Protein AF-A0A8T6EHI2-F1 (afdb_monomer)

pLDDT: mean 75.42, std 13.35, range [37.62, 93.31]

Structure (mmCIF, N/CA/C/O backbone):
data_AF-A0A8T6EHI2-F1
#
_entry.id   AF-A0A8T6EHI2-F1
#
loop_
_atom_site.group_PDB
_atom_site.id
_atom_site.type_symbol
_atom_site.label_atom_id
_atom_site.label_alt_id
_atom_site.label_comp_id
_atom_site.label_asym_id
_atom_site.label_entity_id
_atom_site.label_seq_id
_atom_site.pdbx_PDB_ins_code
_atom_site.Cartn_x
_atom_site.Cartn_y
_atom_site.Cartn_z
_atom_site.occupancy
_atom_site.B_iso_or_equiv
_atom_site.auth_seq_id
_atom_site.auth_comp_id
_atom_site.auth_asym_id
_atom_site.auth_atom_id
_atom_site.pdbx_PDB_model_num
ATOM 1 N N . MET A 1 1 ? -9.496 14.941 3.328 1.00 70.25 1 MET A N 1
ATOM 2 C CA . MET A 1 1 ? -8.884 13.628 3.031 1.00 70.25 1 MET A CA 1
ATOM 3 C C . MET A 1 1 ? -7.390 13.831 2.873 1.00 70.25 1 MET A C 1
ATOM 5 O O . MET A 1 1 ? -7.006 14.705 2.106 1.00 70.25 1 MET A O 1
ATOM 9 N N . ASN A 1 2 ? -6.577 13.054 3.586 1.00 78.12 2 ASN A N 1
ATOM 10 C CA . ASN A 1 2 ? -5.119 13.128 3.495 1.00 78.12 2 ASN A CA 1
ATOM 11 C C . ASN A 1 2 ? -4.619 11.975 2.619 1.00 78.12 2 ASN A C 1
ATOM 13 O O . ASN A 1 2 ? -5.027 10.836 2.830 1.00 78.12 2 ASN A O 1
ATOM 17 N N . VAL A 1 3 ? -3.763 12.269 1.638 1.00 83.00 3 VAL A N 1
ATOM 18 C CA . VAL A 1 3 ? -3.159 11.264 0.751 1.00 83.00 3 VAL A CA 1
ATOM 19 C C . VAL A 1 3 ? -1.661 11.244 1.002 1.00 83.00 3 VAL A C 1
ATOM 21 O O . VAL A 1 3 ? -1.002 12.277 0.897 1.00 83.00 3 VAL A O 1
ATOM 24 N N . ILE A 1 4 ? -1.134 10.068 1.332 1.00 82.56 4 ILE A N 1
ATOM 25 C CA . ILE A 1 4 ? 0.291 9.850 1.575 1.00 82.56 4 ILE A CA 1
ATOM 26 C C . ILE A 1 4 ? 0.794 8.873 0.515 1.00 82.56 4 ILE A C 1
ATOM 28 O O . ILE A 1 4 ? 0.328 7.739 0.445 1.00 82.56 4 ILE A O 1
ATOM 32 N N . SER A 1 5 ? 1.756 9.314 -0.294 1.00 84.94 5 SER A N 1
ATOM 33 C CA . SER A 1 5 ? 2.375 8.492 -1.337 1.00 84.94 5 SER A CA 1
ATOM 34 C C . SER A 1 5 ? 3.796 8.113 -0.936 1.00 84.94 5 SER A C 1
ATOM 36 O O . SER A 1 5 ? 4.637 8.986 -0.728 1.00 84.94 5 SER A O 1
ATOM 38 N N . ILE A 1 6 ? 4.084 6.811 -0.868 1.00 83.00 6 ILE A N 1
ATOM 39 C CA . ILE A 1 6 ? 5.427 6.287 -0.591 1.00 83.00 6 ILE A CA 1
ATOM 40 C C . ILE A 1 6 ? 6.079 5.873 -1.914 1.00 83.00 6 ILE A C 1
ATOM 42 O O . ILE A 1 6 ? 5.722 4.856 -2.504 1.00 83.00 6 ILE A O 1
ATOM 46 N N . ILE A 1 7 ? 7.037 6.670 -2.393 1.00 82.50 7 ILE A N 1
ATOM 47 C CA . ILE A 1 7 ? 7.646 6.517 -3.723 1.00 82.50 7 ILE A CA 1
ATOM 48 C C . ILE A 1 7 ? 9.159 6.321 -3.581 1.00 82.50 7 ILE A C 1
ATOM 50 O O . ILE A 1 7 ? 9.827 7.031 -2.838 1.00 82.50 7 ILE A O 1
ATOM 54 N N . SER A 1 8 ? 9.714 5.348 -4.305 1.00 76.75 8 SER A N 1
ATOM 55 C CA . SER A 1 8 ? 11.160 5.107 -4.397 1.00 76.75 8 SER A CA 1
ATOM 56 C C . SER A 1 8 ? 11.488 4.255 -5.621 1.00 76.75 8 SER A C 1
ATOM 58 O O . SER A 1 8 ? 10.847 3.226 -5.859 1.00 76.75 8 SER A O 1
ATOM 60 N N . GLN A 1 9 ? 12.528 4.657 -6.354 1.00 73.75 9 GLN A N 1
ATOM 61 C CA . GLN A 1 9 ? 13.022 3.969 -7.552 1.00 73.75 9 GLN A CA 1
ATOM 62 C C . GLN A 1 9 ? 13.803 2.685 -7.230 1.00 73.75 9 GLN A C 1
ATOM 64 O O . GLN A 1 9 ? 13.960 1.824 -8.091 1.00 73.75 9 GLN A O 1
ATOM 69 N N . LYS A 1 10 ? 14.272 2.519 -5.986 1.00 76.88 10 LYS A N 1
ATOM 70 C CA . LYS A 1 10 ? 15.044 1.343 -5.574 1.00 76.88 10 LYS A CA 1
ATOM 71 C C . LYS A 1 10 ? 14.117 0.202 -5.134 1.00 76.88 10 LYS A C 1
ATOM 73 O O . LYS A 1 10 ? 13.243 0.373 -4.274 1.00 76.88 10 LYS A O 1
ATOM 78 N N . GLY A 1 11 ? 14.319 -0.980 -5.717 1.00 76.44 11 GLY A N 1
ATOM 79 C CA . GLY A 1 11 ? 13.732 -2.232 -5.227 1.00 76.44 11 GLY A CA 1
ATOM 80 C C . GLY A 1 11 ? 14.259 -2.560 -3.826 1.00 76.44 11 GLY A C 1
ATOM 81 O O . GLY A 1 11 ? 15.431 -2.330 -3.540 1.00 76.44 11 GLY A O 1
ATOM 82 N N . GLY A 1 12 ? 13.395 -3.031 -2.925 1.00 81.38 12 GLY A N 1
ATOM 83 C CA . GLY A 1 12 ? 13.791 -3.342 -1.543 1.00 81.38 12 GLY A CA 1
ATOM 84 C C . GLY A 1 12 ? 14.033 -2.128 -0.631 1.00 81.38 12 GLY A C 1
ATOM 85 O O . GLY A 1 12 ? 14.509 -2.295 0.482 1.00 81.38 12 GLY A O 1
ATOM 86 N N . ALA A 1 13 ? 13.676 -0.906 -1.044 1.00 85.50 13 ALA A N 1
ATOM 87 C CA . ALA A 1 13 ? 13.814 0.303 -0.218 1.00 85.50 13 ALA A CA 1
ATOM 88 C C . ALA A 1 13 ? 12.802 0.419 0.948 1.00 85.50 13 ALA A C 1
ATOM 90 O O . ALA A 1 13 ? 12.691 1.478 1.554 1.00 85.50 13 ALA A O 1
ATOM 91 N N . GLY A 1 14 ? 12.016 -0.627 1.225 1.00 86.25 14 GLY A N 1
ATOM 92 C CA . GLY A 1 14 ? 11.043 -0.641 2.324 1.00 86.25 14 GLY A CA 1
ATOM 93 C C . GLY A 1 14 ? 9.714 0.081 2.060 1.00 86.25 14 GLY A C 1
ATOM 94 O O . GLY A 1 14 ? 8.960 0.286 3.004 1.00 86.25 14 GLY A O 1
ATOM 95 N N . LYS A 1 15 ? 9.388 0.445 0.806 1.00 90.94 15 LYS A N 1
ATOM 96 C CA . LYS A 1 15 ? 8.139 1.161 0.452 1.00 90.94 15 LYS A CA 1
ATOM 97 C C . LYS A 1 15 ? 6.885 0.474 0.998 1.00 90.94 15 LYS A C 1
ATOM 99 O O . LYS A 1 15 ? 6.123 1.077 1.746 1.00 90.94 15 LYS A O 1
ATOM 104 N N . THR A 1 16 ? 6.707 -0.795 0.634 1.00 89.31 16 THR A N 1
ATOM 105 C CA . THR A 1 16 ? 5.563 -1.617 1.039 1.00 89.31 16 THR A CA 1
ATOM 106 C C . THR A 1 16 ? 5.529 -1.782 2.551 1.00 89.31 16 THR A C 1
ATOM 108 O O . THR A 1 16 ? 4.486 -1.592 3.164 1.00 89.31 16 THR A O 1
ATOM 111 N N . THR A 1 17 ? 6.684 -2.057 3.165 1.00 91.94 17 THR A N 1
ATOM 112 C CA . THR A 1 17 ? 6.811 -2.206 4.617 1.00 91.94 17 THR A CA 1
ATOM 113 C C . THR A 1 17 ? 6.340 -0.952 5.344 1.00 91.94 17 THR A C 1
ATOM 115 O O . THR A 1 17 ? 5.503 -1.048 6.236 1.00 91.94 17 THR A O 1
ATOM 118 N N . LEU A 1 18 ? 6.824 0.226 4.945 1.00 91.12 18 LEU A N 1
ATOM 119 C CA . LEU A 1 18 ? 6.439 1.489 5.566 1.00 91.12 18 LE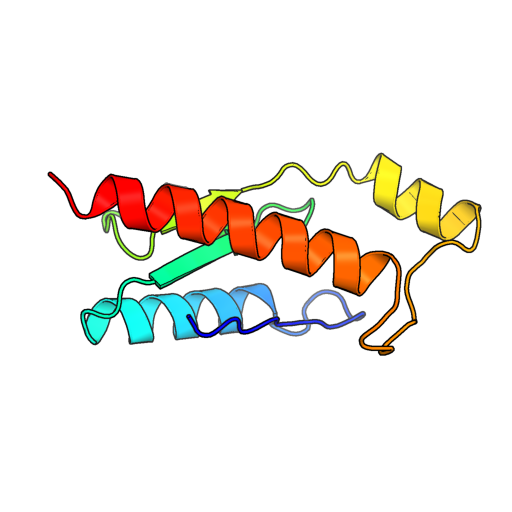U A CA 1
ATOM 120 C C . LEU A 1 18 ? 4.954 1.800 5.342 1.00 91.12 18 LEU A C 1
ATOM 122 O O . LEU A 1 18 ? 4.266 2.188 6.283 1.00 91.12 18 LEU A O 1
ATOM 126 N N . ALA A 1 19 ? 4.452 1.595 4.122 1.00 92.19 19 ALA A N 1
ATOM 127 C CA . ALA A 1 19 ? 3.056 1.854 3.782 1.00 92.19 19 ALA A CA 1
ATOM 128 C C . ALA A 1 19 ? 2.090 0.985 4.607 1.00 92.19 19 ALA A C 1
ATOM 130 O O . ALA A 1 19 ? 1.118 1.501 5.153 1.00 92.19 19 ALA A O 1
ATOM 131 N N . VAL A 1 20 ? 2.398 -0.306 4.769 1.00 92.56 20 VAL A N 1
ATOM 132 C CA . VAL A 1 20 ? 1.626 -1.239 5.603 1.00 92.56 20 VAL A CA 1
ATOM 133 C C . VAL A 1 20 ? 1.630 -0.819 7.074 1.00 92.56 20 VAL A C 1
ATOM 135 O O . VAL A 1 20 ? 0.569 -0.786 7.698 1.00 92.56 20 VAL A O 1
ATOM 138 N N . HIS A 1 21 ? 2.791 -0.460 7.633 1.00 93.31 21 HIS A N 1
ATOM 139 C CA . HIS A 1 21 ? 2.881 -0.053 9.040 1.00 93.31 21 HIS A CA 1
ATOM 140 C C . HIS A 1 21 ? 2.122 1.247 9.311 1.00 93.31 21 HIS A C 1
ATOM 142 O O . HIS A 1 21 ? 1.368 1.315 10.279 1.00 93.31 21 HIS A O 1
ATOM 148 N N . LEU A 1 22 ? 2.263 2.256 8.444 1.00 92.44 22 LEU A N 1
ATOM 149 C CA . LEU A 1 22 ? 1.521 3.512 8.569 1.00 92.44 22 LEU A CA 1
ATOM 150 C C . LEU A 1 22 ? 0.012 3.283 8.460 1.00 92.44 22 LEU A C 1
ATOM 152 O O . LEU A 1 22 ? -0.741 3.779 9.293 1.00 92.44 22 LEU A O 1
ATOM 156 N N . ALA A 1 23 ? -0.432 2.497 7.476 1.00 91.38 23 ALA A N 1
ATOM 157 C CA . ALA A 1 23 ? -1.851 2.210 7.299 1.00 91.38 23 ALA A CA 1
ATOM 158 C C . ALA A 1 23 ? -2.437 1.440 8.496 1.00 91.38 23 ALA A C 1
ATOM 160 O O . ALA A 1 23 ? -3.540 1.742 8.948 1.00 91.38 23 ALA A O 1
ATOM 161 N N . THR A 1 24 ? -1.681 0.489 9.049 1.00 91.94 24 THR A N 1
ATOM 162 C CA . THR A 1 24 ? -2.070 -0.250 10.259 1.00 91.94 24 THR A CA 1
ATOM 163 C C . THR A 1 24 ? -2.152 0.673 11.471 1.00 91.94 24 THR A C 1
ATOM 165 O O . THR A 1 24 ? -3.141 0.638 12.195 1.00 91.94 24 THR A O 1
ATOM 168 N N . TYR A 1 25 ? -1.161 1.545 11.662 1.00 93.00 25 TYR A N 1
ATOM 169 C CA . TYR A 1 25 ? -1.156 2.518 12.752 1.00 93.00 25 TYR A CA 1
ATOM 170 C C . TYR A 1 25 ? -2.356 3.473 12.675 1.00 93.00 25 TYR A C 1
ATOM 172 O O . TYR A 1 25 ? -3.050 3.678 13.667 1.00 93.00 25 TYR A O 1
ATOM 180 N N . PHE A 1 26 ? -2.668 4.013 11.495 1.00 92.38 26 PHE A N 1
ATOM 181 C CA . PHE A 1 26 ? -3.834 4.886 11.330 1.00 92.38 26 PHE A CA 1
ATOM 182 C C . PHE A 1 26 ? -5.159 4.147 11.539 1.00 92.38 26 PHE A C 1
ATOM 184 O O . PHE A 1 26 ? -6.062 4.696 12.169 1.00 92.38 26 PHE A O 1
ATOM 191 N N . ALA A 1 27 ? -5.266 2.893 11.093 1.00 88.88 27 ALA A 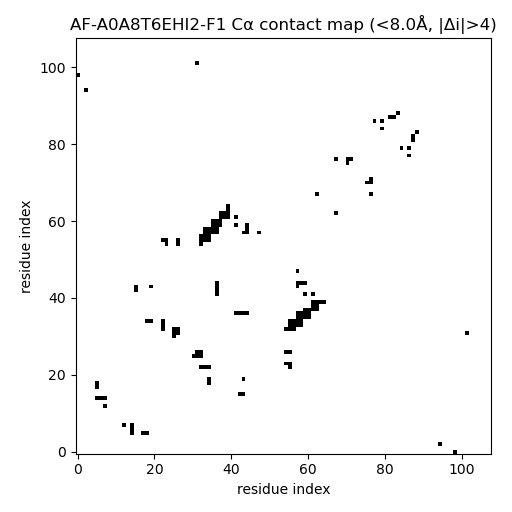N 1
ATOM 192 C CA . ALA A 1 27 ? -6.431 2.060 11.383 1.00 88.88 27 ALA A CA 1
ATOM 193 C C . ALA A 1 27 ? -6.594 1.799 12.894 1.00 88.88 27 ALA A C 1
ATOM 195 O O . ALA A 1 27 ? -7.711 1.854 13.404 1.00 88.88 27 ALA A O 1
ATOM 196 N N . GLN A 1 28 ? -5.496 1.584 13.630 1.00 89.94 28 GLN A N 1
ATOM 197 C CA . GLN A 1 28 ? -5.511 1.444 15.094 1.00 89.94 28 GLN A CA 1
ATOM 198 C C . GLN A 1 28 ? -5.959 2.725 15.810 1.00 89.94 28 GLN A C 1
ATOM 200 O O . GLN A 1 28 ? -6.597 2.647 16.855 1.00 89.94 28 GLN A O 1
ATOM 205 N N . LEU A 1 29 ? -5.685 3.896 15.229 1.00 91.88 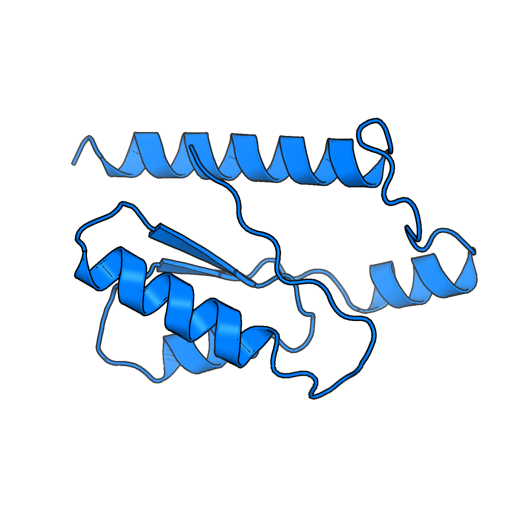29 LEU A N 1
ATOM 206 C CA . LEU A 1 29 ? -6.213 5.185 15.688 1.00 91.88 29 LEU A CA 1
ATOM 207 C C . LEU A 1 29 ? -7.680 5.424 15.283 1.00 91.88 29 LEU A C 1
ATOM 209 O O . LEU A 1 29 ? -8.171 6.541 15.425 1.00 91.88 29 LEU A O 1
ATOM 213 N N . GLN A 1 30 ? -8.374 4.404 14.765 1.00 90.25 30 GLN A N 1
ATOM 214 C CA . GLN A 1 30 ? -9.759 4.476 14.285 1.00 90.25 30 GLN A CA 1
ATOM 215 C C . GLN A 1 30 ? -9.963 5.498 13.153 1.00 90.25 30 GLN A C 1
ATOM 217 O O . GLN A 1 30 ? -11.068 5.992 12.932 1.00 90.25 30 GLN A O 1
ATOM 222 N N . LEU A 1 31 ? -8.902 5.815 12.404 1.00 86.88 31 LEU A N 1
ATOM 223 C CA . LEU A 1 31 ? -9.002 6.658 11.219 1.00 86.88 31 LEU A CA 1
ATOM 224 C C . LEU A 1 31 ? -9.433 5.811 10.020 1.00 86.88 31 LEU A C 1
ATOM 226 O O . LEU A 1 31 ? -8.865 4.745 9.769 1.00 86.88 31 LEU A O 1
ATOM 230 N N . ASN A 1 32 ? -10.374 6.331 9.227 1.00 85.81 32 ASN A N 1
ATOM 231 C CA . ASN A 1 32 ? -10.798 5.724 7.963 1.00 85.81 32 ASN A CA 1
ATOM 232 C C . ASN A 1 32 ? -9.617 5.656 6.984 1.00 85.81 32 ASN A C 1
ATOM 234 O O . ASN A 1 32 ? -9.296 6.630 6.300 1.00 85.81 32 ASN A O 1
ATOM 238 N N . THR A 1 33 ? -8.961 4.496 6.948 1.00 87.75 33 THR A N 1
ATOM 239 C CA . THR A 1 33 ? -7.674 4.297 6.281 1.00 87.75 33 THR A CA 1
ATOM 240 C C . THR A 1 33 ? -7.783 3.226 5.209 1.00 87.75 33 THR A C 1
ATOM 242 O O . THR A 1 33 ? -8.224 2.106 5.468 1.00 87.75 33 THR A O 1
ATOM 245 N N . VAL A 1 34 ? -7.316 3.566 4.009 1.00 90.06 34 VAL A N 1
ATOM 246 C CA . VAL A 1 34 ? -7.187 2.644 2.879 1.00 90.06 34 VAL A CA 1
A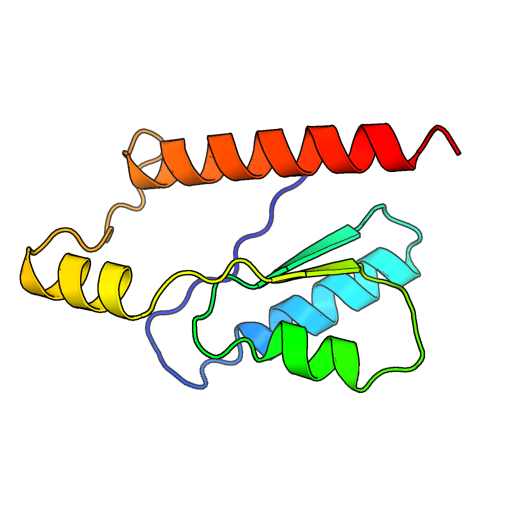TOM 247 C C . VAL A 1 34 ? -5.742 2.636 2.418 1.00 90.06 34 VAL A C 1
ATOM 249 O O . VAL A 1 34 ? -5.137 3.693 2.233 1.00 90.06 34 VAL A O 1
ATOM 252 N N . LEU A 1 35 ? -5.205 1.440 2.200 1.00 89.31 35 LEU A N 1
ATOM 253 C CA . LEU A 1 35 ? -3.920 1.239 1.549 1.00 89.31 35 LEU A CA 1
ATOM 254 C C . LEU A 1 35 ? -4.163 0.853 0.089 1.00 89.31 35 LEU A C 1
ATOM 256 O O . LEU A 1 35 ? -4.852 -0.123 -0.190 1.00 89.31 35 LEU A O 1
ATOM 260 N N . VAL A 1 36 ? -3.597 1.612 -0.846 1.00 88.94 36 VAL A N 1
ATOM 261 C CA . VAL A 1 36 ? -3.695 1.307 -2.278 1.00 88.94 36 VAL A CA 1
ATOM 262 C C . VAL A 1 36 ? -2.370 0.721 -2.752 1.00 88.94 36 VAL A C 1
ATOM 264 O O . VAL A 1 36 ? -1.339 1.392 -2.694 1.00 88.94 36 VAL A O 1
ATOM 267 N N . ASP A 1 37 ? -2.399 -0.525 -3.216 1.00 86.19 37 ASP A N 1
ATOM 268 C CA . ASP A 1 37 ? -1.246 -1.211 -3.791 1.00 86.19 37 ASP A CA 1
ATOM 269 C C . ASP A 1 37 ? -1.196 -0.945 -5.301 1.00 86.19 37 ASP A C 1
ATOM 271 O O . ASP A 1 37 ? -2.068 -1.369 -6.064 1.00 86.19 37 ASP A O 1
ATOM 275 N N . LEU A 1 38 ? -0.191 -0.172 -5.713 1.00 82.38 38 LEU A N 1
ATOM 276 C CA . LEU A 1 38 ? 0.087 0.164 -7.112 1.00 82.38 38 LEU A CA 1
ATOM 277 C C . LEU A 1 38 ? 1.326 -0.570 -7.642 1.00 82.38 38 LEU A C 1
ATOM 279 O O . LEU A 1 38 ? 1.740 -0.323 -8.777 1.00 82.38 38 LEU A O 1
ATOM 283 N N . ASP A 1 39 ? 1.958 -1.425 -6.832 1.00 78.81 39 ASP A N 1
ATOM 284 C CA . ASP A 1 39 ? 3.131 -2.176 -7.260 1.00 78.81 39 ASP A CA 1
ATOM 285 C C . ASP A 1 39 ? 2.675 -3.424 -8.035 1.00 78.81 39 ASP A C 1
ATOM 287 O O . ASP A 1 39 ? 1.892 -4.219 -7.514 1.00 78.81 39 ASP A O 1
ATOM 291 N N . PRO A 1 40 ? 3.180 -3.672 -9.258 1.00 74.50 40 PRO A N 1
ATOM 292 C CA . PRO A 1 40 ? 2.897 -4.908 -9.984 1.00 74.50 40 PRO A CA 1
ATOM 293 C C . PRO A 1 40 ? 3.305 -6.196 -9.249 1.00 74.50 40 PRO A C 1
ATOM 295 O O . PRO A 1 40 ? 3.008 -7.288 -9.727 1.00 74.50 40 PRO A O 1
ATOM 298 N N . GLN A 1 41 ? 4.077 -6.114 -8.162 1.00 79.38 41 GLN A N 1
ATOM 299 C CA . GLN A 1 41 ? 4.386 -7.240 -7.277 1.00 79.38 41 GLN A CA 1
ATOM 300 C C . GLN A 1 41 ? 3.333 -7.510 -6.212 1.00 79.38 41 GLN A C 1
ATOM 302 O O . GLN A 1 41 ? 3.431 -8.541 -5.556 1.00 79.38 41 GLN A O 1
ATOM 307 N N . ALA A 1 42 ? 2.339 -6.632 -6.069 1.00 83.50 42 ALA A N 1
ATOM 308 C CA . ALA A 1 42 ? 1.185 -6.807 -5.198 1.00 83.50 42 ALA A CA 1
ATOM 309 C C . ALA A 1 42 ? 1.547 -7.214 -3.753 1.00 83.50 42 ALA A C 1
ATOM 311 O O . ALA A 1 42 ? 0.788 -7.910 -3.083 1.00 83.50 42 ALA A O 1
ATOM 312 N N . SER A 1 43 ? 2.722 -6.808 -3.258 1.00 86.19 43 SER A N 1
ATOM 313 C CA . SER A 1 43 ? 3.250 -7.293 -1.979 1.00 86.19 43 SER A CA 1
ATOM 314 C C . SER A 1 43 ? 2.433 -6.817 -0.773 1.00 86.19 43 SER A C 1
ATOM 316 O O . SER A 1 43 ? 2.413 -7.501 0.248 1.00 86.19 43 SER A O 1
ATOM 318 N N . ALA A 1 44 ? 1.755 -5.664 -0.854 1.00 85.69 44 ALA A N 1
ATOM 319 C CA . ALA A 1 44 ? 0.834 -5.241 0.206 1.00 85.69 44 ALA A CA 1
ATOM 320 C C . ALA A 1 44 ? -0.478 -6.033 0.146 1.00 85.69 44 ALA A C 1
ATOM 322 O O . ALA A 1 44 ? -1.061 -6.342 1.182 1.00 85.69 44 ALA A O 1
ATOM 323 N N . SER A 1 45 ? -0.917 -6.382 -1.062 1.00 86.38 45 SER A N 1
ATOM 324 C CA . SER A 1 45 ? -2.101 -7.216 -1.288 1.00 86.38 45 SER A CA 1
ATOM 325 C C . SER A 1 45 ? -1.882 -8.624 -0.728 1.00 86.38 45 SER A C 1
ATOM 327 O O . SER A 1 45 ? -2.656 -9.080 0.105 1.00 86.38 45 SER A O 1
ATOM 329 N N . GLU A 1 46 ? -0.749 -9.251 -1.058 1.00 87.19 46 GLU A N 1
ATOM 330 C CA . GLU A 1 46 ? -0.363 -10.563 -0.527 1.00 87.19 46 GLU A CA 1
ATOM 331 C C . GLU A 1 46 ? -0.233 -10.557 1.004 1.00 87.19 46 GLU A C 1
ATOM 333 O O . GLU A 1 46 ? -0.633 -11.508 1.675 1.00 87.19 46 GLU A O 1
ATOM 338 N N . TRP A 1 47 ? 0.309 -9.480 1.584 1.00 90.44 47 TRP A N 1
ATOM 339 C CA . TRP A 1 47 ? 0.315 -9.305 3.038 1.00 90.44 47 TRP A CA 1
ATOM 340 C C . TRP A 1 47 ? -1.109 -9.262 3.611 1.00 90.44 47 TRP A C 1
ATOM 342 O O . TRP A 1 47 ? -1.364 -9.874 4.650 1.00 90.44 47 TRP A O 1
ATOM 352 N N . SER A 1 48 ? -2.034 -8.572 2.937 1.00 88.44 48 SER A N 1
ATOM 353 C CA . SER A 1 48 ? -3.426 -8.472 3.374 1.00 88.44 48 SER A CA 1
ATOM 354 C C . SER A 1 48 ? -4.161 -9.808 3.332 1.00 88.44 48 SER A C 1
ATOM 356 O O . SER A 1 48 ? -4.975 -10.063 4.211 1.00 88.44 48 SER A O 1
ATOM 358 N N . ASP A 1 49 ? -3.870 -10.667 2.361 1.00 86.94 49 ASP A N 1
ATOM 359 C CA . ASP A 1 49 ? -4.519 -11.979 2.247 1.00 86.94 49 ASP A CA 1
ATOM 360 C C . ASP A 1 49 ? -4.086 -12.947 3.364 1.00 86.94 49 ASP A C 1
ATOM 362 O O . ASP A 1 49 ? -4.778 -13.916 3.671 1.00 86.94 49 ASP A O 1
ATOM 366 N N . ARG A 1 50 ? -2.929 -12.696 3.992 1.00 88.56 50 ARG A N 1
ATOM 367 C CA . ARG A 1 50 ? -2.343 -13.554 5.037 1.00 88.56 50 ARG A CA 1
ATOM 368 C C . ARG A 1 50 ? -2.737 -13.162 6.463 1.00 88.56 50 ARG A C 1
ATOM 370 O O . ARG A 1 50 ? -2.415 -13.897 7.397 1.00 88.56 50 ARG A O 1
ATOM 377 N N . ARG A 1 51 ? -3.361 -12.000 6.665 1.00 86.19 51 ARG A N 1
ATOM 378 C CA . ARG A 1 51 ? -3.744 -11.496 7.997 1.00 86.19 51 ARG A CA 1
ATOM 379 C C . ARG A 1 51 ? -5.201 -11.838 8.311 1.00 86.19 51 ARG A C 1
ATOM 381 O O . ARG A 1 51 ? -6.036 -11.892 7.424 1.00 86.19 51 ARG A O 1
ATOM 388 N N . ALA A 1 52 ? -5.498 -12.015 9.598 1.00 82.94 52 ALA A N 1
ATOM 389 C CA . ALA A 1 52 ? -6.864 -12.232 10.087 1.00 82.94 52 ALA A CA 1
ATOM 390 C C . ALA A 1 52 ? -7.643 -10.927 10.338 1.00 82.94 52 ALA A C 1
ATOM 392 O O . ALA A 1 52 ? -8.845 -10.963 10.566 1.00 82.94 52 ALA A O 1
ATOM 393 N N . ALA A 1 53 ? -6.955 -9.782 10.365 1.00 83.50 53 ALA A N 1
ATOM 394 C CA . ALA A 1 53 ? -7.592 -8.484 10.554 1.00 83.50 53 ALA A CA 1
ATOM 395 C C . ALA A 1 53 ? -8.220 -8.000 9.242 1.00 83.50 53 ALA A C 1
ATOM 397 O O . ALA A 1 53 ? -7.623 -8.182 8.186 1.00 83.50 53 ALA A O 1
ATOM 398 N N . ASP A 1 54 ? -9.345 -7.287 9.324 1.00 80.62 54 ASP A N 1
ATOM 399 C CA . ASP A 1 54 ? -9.999 -6.690 8.151 1.00 80.62 54 ASP A CA 1
ATOM 400 C C . ASP A 1 54 ? -9.437 -5.298 7.811 1.00 80.62 54 ASP A C 1
ATOM 402 O O . ASP A 1 54 ? -9.388 -4.896 6.649 1.00 80.62 54 ASP A O 1
ATOM 406 N N . THR A 1 55 ? -8.873 -4.582 8.794 1.00 82.31 55 THR A N 1
ATOM 407 C CA . THR A 1 55 ? -8.347 -3.211 8.635 1.00 82.31 55 THR A CA 1
ATOM 408 C C . THR A 1 55 ? -6.813 -3.125 8.737 1.00 82.31 55 THR A C 1
ATOM 410 O O . THR A 1 55 ? -6.211 -3.848 9.537 1.00 82.31 55 THR A O 1
ATOM 413 N N . PRO A 1 56 ? -6.147 -2.263 7.941 1.00 86.25 56 PRO A N 1
ATOM 414 C CA . PRO A 1 56 ? -6.704 -1.359 6.928 1.00 86.25 56 PRO A CA 1
ATOM 415 C C . PRO A 1 56 ? -7.178 -2.115 5.680 1.00 86.25 56 PRO A C 1
ATOM 417 O O . PRO A 1 56 ? -6.618 -3.148 5.324 1.00 86.25 56 PRO A O 1
ATOM 420 N N . VAL A 1 57 ? -8.186 -1.580 4.987 1.00 86.94 57 VAL A N 1
ATOM 421 C CA . VAL A 1 57 ? -8.621 -2.139 3.699 1.00 86.94 57 VAL A CA 1
ATOM 422 C C . VAL A 1 57 ? -7.502 -1.934 2.681 1.00 86.94 57 VAL A C 1
ATOM 424 O O . VAL A 1 57 ? -7.032 -0.807 2.493 1.00 86.94 57 VAL A O 1
ATOM 427 N N . VAL A 1 58 ? -7.084 -3.013 2.020 1.00 86.25 58 VAL A N 1
ATOM 428 C CA . VAL A 1 58 ? -6.074 -2.966 0.960 1.00 86.25 58 VAL A CA 1
ATOM 429 C C . VAL A 1 58 ? -6.761 -3.102 -0.392 1.00 86.25 58 VAL A C 1
ATOM 431 O O . VAL A 1 58 ? -7.447 -4.084 -0.658 1.00 86.25 58 VAL A O 1
ATOM 434 N N . ILE A 1 59 ? -6.584 -2.103 -1.254 1.00 85.19 59 ILE A N 1
ATOM 435 C CA . ILE A 1 59 ? -7.088 -2.111 -2.627 1.00 85.19 59 ILE A CA 1
ATOM 436 C C . ILE A 1 59 ? -5.902 -2.323 -3.556 1.00 85.19 59 ILE A C 1
ATOM 438 O O . ILE A 1 59 ? -5.048 -1.448 -3.688 1.00 85.19 59 ILE A O 1
ATOM 442 N N . SER A 1 60 ? -5.873 -3.467 -4.230 1.00 78.69 60 SER A N 1
ATOM 443 C CA . SER A 1 60 ? -4.900 -3.723 -5.286 1.00 78.69 60 SER A CA 1
ATOM 444 C C . SER A 1 60 ? -5.408 -3.171 -6.607 1.00 78.69 60 SER A C 1
ATOM 446 O O . SER A 1 60 ? -6.487 -3.544 -7.076 1.00 78.69 60 SER A O 1
ATOM 448 N N . THR A 1 61 ? -4.636 -2.292 -7.238 1.00 68.62 61 THR A N 1
ATOM 449 C CA . THR A 1 61 ? -4.855 -1.962 -8.646 1.00 68.62 61 THR A CA 1
ATOM 450 C C . THR A 1 61 ? -3.830 -2.761 -9.431 1.00 68.62 61 THR A C 1
ATOM 452 O O . THR A 1 61 ? -2.629 -2.622 -9.201 1.00 68.62 61 THR A O 1
ATOM 455 N N . HIS A 1 62 ? -4.283 -3.606 -10.356 1.00 61.25 62 HIS A N 1
ATOM 456 C CA . HIS A 1 62 ? -3.391 -4.314 -11.268 1.00 61.25 62 HIS A CA 1
ATOM 457 C C . HIS A 1 62 ? -2.786 -3.303 -12.252 1.00 61.25 62 HIS A C 1
ATOM 459 O O . HIS A 1 62 ? -3.187 -3.219 -13.414 1.00 61.25 62 HIS A O 1
ATOM 465 N N . ALA A 1 63 ? -1.830 -2.496 -11.794 1.00 55.34 63 ALA A N 1
ATOM 466 C CA . ALA A 1 63 ? -1.013 -1.666 -12.654 1.00 55.34 63 ALA A CA 1
ATOM 467 C C . ALA A 1 63 ? -0.164 -2.626 -13.490 1.00 55.34 63 ALA A C 1
ATOM 469 O O . ALA A 1 63 ? 0.829 -3.182 -13.024 1.00 55.34 63 ALA A O 1
ATOM 470 N N . GLN A 1 64 ? -0.609 -2.920 -14.713 1.00 53.69 64 GLN A N 1
ATOM 471 C CA . GLN A 1 64 ? 0.077 -3.879 -15.569 1.00 53.69 64 GLN A CA 1
ATOM 472 C C . GLN A 1 64 ? 1.546 -3.474 -15.722 1.00 53.69 64 GLN A C 1
ATOM 474 O O . GLN A 1 64 ? 1.856 -2.388 -16.217 1.00 53.69 64 GLN A O 1
ATOM 479 N N . ARG A 1 65 ? 2.454 -4.392 -15.365 1.00 54.59 65 ARG A N 1
ATOM 480 C CA . ARG A 1 65 ? 3.906 -4.291 -15.604 1.00 54.59 65 ARG A CA 1
ATOM 481 C C . ARG A 1 65 ? 4.218 -3.835 -17.029 1.00 54.59 65 ARG A C 1
ATOM 483 O O . ARG A 1 65 ? 5.147 -3.063 -17.237 1.00 54.59 65 ARG A O 1
ATOM 490 N N . THR A 1 66 ? 3.399 -4.260 -17.989 1.00 53.38 66 THR A N 1
ATOM 491 C CA . THR A 1 66 ? 3.478 -3.864 -19.395 1.00 53.38 66 THR A CA 1
ATOM 492 C C . THR A 1 66 ? 3.321 -2.363 -19.587 1.00 53.38 66 THR A C 1
ATOM 494 O O . THR A 1 66 ? 4.069 -1.798 -20.366 1.00 53.38 66 THR A O 1
ATOM 497 N N . ILE A 1 67 ? 2.410 -1.686 -18.881 1.00 58.22 67 ILE A N 1
ATOM 498 C CA . ILE A 1 67 ? 2.209 -0.233 -19.005 1.00 58.22 67 ILE A CA 1
ATOM 499 C C . ILE A 1 67 ? 3.429 0.524 -18.468 1.00 58.22 67 ILE A C 1
ATOM 501 O O . ILE A 1 67 ? 3.864 1.483 -19.100 1.00 58.22 67 ILE A O 1
ATOM 505 N N . PHE A 1 68 ? 4.028 0.060 -17.368 1.00 59.56 68 PHE A N 1
ATOM 506 C CA . PHE A 1 68 ? 5.252 0.643 -16.808 1.00 59.56 68 PHE A CA 1
ATOM 507 C C . PHE A 1 68 ? 6.495 0.374 -17.673 1.00 59.56 68 PHE A C 1
ATOM 509 O O . PHE A 1 68 ? 7.238 1.289 -18.006 1.00 59.56 68 PHE A O 1
ATOM 516 N N . ALA A 1 69 ? 6.710 -0.867 -18.112 1.00 59.31 69 ALA A N 1
ATOM 517 C CA . ALA A 1 69 ? 7.803 -1.196 -19.030 1.00 59.31 69 ALA A CA 1
ATOM 518 C C . ALA A 1 69 ? 7.655 -0.447 -20.364 1.00 59.31 69 ALA A C 1
ATOM 520 O O . ALA A 1 69 ? 8.626 0.049 -20.928 1.00 59.31 69 ALA A O 1
ATOM 521 N N . ARG A 1 70 ? 6.417 -0.300 -20.843 1.00 57.22 70 ARG A N 1
ATOM 522 C CA . ARG A 1 70 ? 6.083 0.478 -22.033 1.00 57.22 70 ARG A CA 1
ATOM 523 C C . ARG A 1 70 ? 6.291 1.977 -21.806 1.00 57.22 70 ARG A C 1
ATOM 525 O O . ARG A 1 70 ? 6.753 2.650 -22.719 1.00 57.22 70 ARG A O 1
ATOM 532 N N . SER A 1 71 ? 6.004 2.515 -20.620 1.00 59.94 71 SER A N 1
ATOM 533 C CA . SER A 1 71 ? 6.294 3.920 -20.314 1.00 59.94 71 SER A CA 1
ATOM 534 C C . SER A 1 71 ? 7.798 4.182 -20.239 1.00 59.94 71 SER A C 1
ATOM 536 O O . SER A 1 71 ? 8.237 5.196 -20.769 1.00 59.94 71 SER A O 1
ATOM 538 N N . LEU A 1 72 ? 8.593 3.247 -19.709 1.00 60.66 72 LEU A N 1
ATOM 539 C CA . LEU A 1 72 ? 10.060 3.287 -19.776 1.00 60.66 72 LEU A CA 1
ATOM 540 C C . LEU A 1 72 ? 10.564 3.271 -21.225 1.00 60.66 72 LEU A C 1
ATOM 542 O O . LEU A 1 72 ? 11.330 4.147 -21.614 1.00 60.66 72 LEU A O 1
ATOM 546 N N . LEU A 1 73 ? 10.090 2.322 -22.040 1.00 66.44 73 LEU A N 1
ATOM 547 C CA . LEU A 1 73 ? 10.490 2.177 -23.447 1.00 66.44 73 LEU A CA 1
ATOM 548 C C . LEU A 1 73 ? 10.171 3.415 -24.294 1.00 66.44 73 LEU A C 1
ATOM 550 O O . LEU A 1 73 ? 10.946 3.772 -25.173 1.00 66.44 73 LEU A O 1
ATOM 554 N N . TYR A 1 74 ? 9.042 4.077 -24.032 1.00 61.44 74 TYR A N 1
ATOM 555 C CA . TYR A 1 74 ? 8.634 5.278 -24.764 1.00 61.44 74 TYR A CA 1
ATOM 556 C C . TYR A 1 74 ? 9.094 6.589 -24.109 1.00 61.44 74 TYR A C 1
ATOM 558 O O . TYR A 1 74 ? 8.614 7.650 -24.507 1.00 61.44 74 TYR A O 1
ATOM 566 N N . GLY A 1 75 ? 9.969 6.543 -23.097 1.00 54.16 75 GLY A N 1
ATOM 567 C CA . GLY A 1 75 ? 10.448 7.744 -22.400 1.00 54.16 75 GLY A CA 1
ATOM 568 C C . GLY A 1 75 ? 9.340 8.532 -21.690 1.00 54.16 75 GLY A C 1
ATOM 569 O O . GLY A 1 75 ? 9.475 9.726 -21.454 1.00 54.16 75 GLY A O 1
ATOM 570 N N . LYS A 1 76 ? 8.220 7.875 -21.369 1.00 55.28 76 LYS A N 1
ATOM 571 C CA . LYS A 1 76 ? 7.043 8.439 -20.690 1.00 55.28 76 LYS A CA 1
ATOM 572 C C . LYS A 1 76 ? 7.013 8.134 -19.195 1.00 55.28 76 LYS A C 1
ATOM 574 O O . LYS A 1 76 ? 5.969 8.298 -18.565 1.00 55.28 76 LYS A O 1
ATOM 579 N N . THR A 1 77 ? 8.105 7.647 -18.611 1.00 56.91 77 THR A N 1
ATOM 580 C CA . THR A 1 77 ? 8.191 7.560 -17.153 1.00 56.91 77 THR A CA 1
ATOM 581 C C . THR A 1 77 ? 8.088 8.947 -16.556 1.00 56.91 77 THR A C 1
ATOM 583 O O . THR A 1 77 ? 8.903 9.816 -16.854 1.00 56.91 77 THR A O 1
ATOM 586 N N . ALA A 1 78 ? 7.095 9.141 -15.692 1.00 52.28 78 ALA A N 1
ATOM 587 C CA . ALA A 1 78 ? 6.960 10.361 -14.922 1.00 52.28 78 ALA A CA 1
ATOM 588 C C . ALA A 1 78 ? 8.129 10.459 -13.927 1.00 52.28 78 ALA A C 1
ATOM 590 O O . ALA A 1 78 ? 8.070 9.933 -12.820 1.00 52.28 78 ALA A O 1
ATOM 591 N N . MET A 1 79 ? 9.208 11.130 -14.334 1.00 53.72 79 MET A N 1
ATOM 592 C CA . MET A 1 79 ? 10.126 11.807 -13.410 1.00 53.72 79 MET A CA 1
ATOM 593 C C . MET A 1 79 ? 9.564 13.171 -12.969 1.00 53.72 79 MET A C 1
ATOM 595 O O . MET A 1 79 ? 10.225 13.914 -12.250 1.00 53.72 79 MET A O 1
ATOM 599 N N . GLU A 1 80 ? 8.351 13.516 -13.404 1.00 53.16 80 GLU A N 1
ATOM 600 C CA . GLU A 1 80 ? 7.702 14.782 -13.089 1.00 53.16 80 GLU A CA 1
ATOM 601 C C . GLU A 1 80 ? 7.186 14.788 -11.646 1.00 53.16 80 GLU A C 1
ATOM 603 O O . GLU A 1 80 ? 6.101 14.292 -11.345 1.00 53.16 80 GLU A O 1
ATOM 608 N N . ALA A 1 81 ? 7.940 15.442 -10.762 1.00 56.22 81 ALA A N 1
ATOM 609 C CA . ALA A 1 81 ? 7.458 15.919 -9.464 1.00 56.22 81 ALA A CA 1
ATOM 610 C C . ALA A 1 81 ? 6.605 17.202 -9.596 1.00 56.22 81 ALA A C 1
ATOM 612 O O . ALA A 1 81 ? 6.432 17.950 -8.635 1.00 56.22 81 ALA A O 1
ATOM 613 N N . GLU A 1 82 ? 6.085 17.489 -10.794 1.00 65.19 82 GLU A N 1
ATOM 614 C CA . GLU A 1 82 ? 5.295 18.684 -11.056 1.00 65.19 82 GLU A CA 1
ATOM 615 C C . GLU A 1 82 ? 3.832 18.487 -10.638 1.00 65.19 82 GLU A C 1
ATOM 617 O O . GLU A 1 82 ? 3.162 17.566 -11.126 1.00 65.19 82 GLU A O 1
ATOM 622 N N . PRO A 1 83 ? 3.266 19.388 -9.811 1.00 69.06 83 PRO A N 1
ATOM 623 C CA . PRO A 1 83 ? 1.887 19.270 -9.349 1.00 69.06 83 PRO A CA 1
ATOM 624 C C . PRO A 1 83 ? 0.844 19.276 -10.471 1.00 69.06 83 PRO A C 1
ATOM 626 O O . PRO A 1 83 ? -0.271 18.811 -10.253 1.00 69.06 83 PRO A O 1
ATOM 629 N N . LYS A 1 84 ? 1.147 19.811 -11.656 1.00 76.00 84 LYS A N 1
ATOM 630 C CA . LYS A 1 84 ? 0.205 19.895 -12.788 1.00 76.00 84 LYS A CA 1
ATOM 631 C C . LYS A 1 84 ? 0.462 18.847 -13.877 1.00 76.00 84 LYS A C 1
ATOM 633 O O . LYS A 1 84 ? -0.196 18.886 -14.910 1.00 76.00 84 LYS A O 1
ATOM 638 N N . SER A 1 85 ? 1.378 17.909 -13.637 1.00 71.81 85 SER A N 1
ATOM 639 C CA . SER A 1 85 ? 1.693 16.836 -14.579 1.00 71.81 85 SER A CA 1
ATOM 640 C C . SER A 1 85 ? 0.488 15.946 -14.888 1.00 71.81 85 SER A C 1
ATOM 642 O O . SER A 1 85 ? -0.494 15.859 -14.132 1.00 71.81 85 SER A O 1
ATOM 644 N N . LYS A 1 86 ? 0.592 15.203 -15.993 1.00 65.00 86 LYS A N 1
ATOM 645 C CA . LYS A 1 86 ? -0.384 14.165 -16.336 1.00 65.00 86 LYS A CA 1
ATOM 646 C C . LYS A 1 86 ? -0.469 13.095 -15.239 1.00 65.00 86 LYS A C 1
ATOM 648 O O . LYS A 1 86 ? -1.571 12.724 -14.849 1.00 65.00 86 LYS A O 1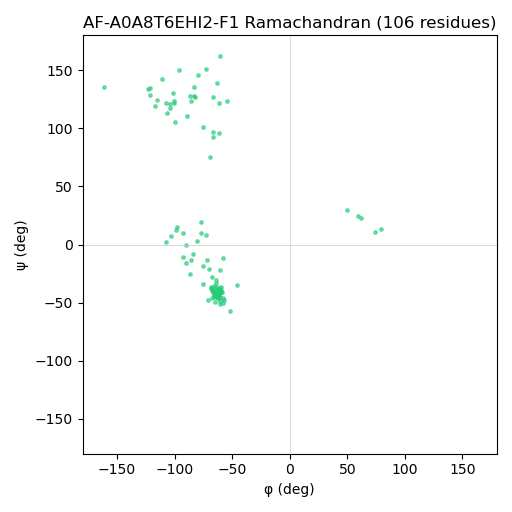
ATOM 653 N N . ALA A 1 87 ? 0.669 12.689 -14.672 1.00 64.06 87 ALA A N 1
ATOM 654 C CA . ALA A 1 87 ? 0.721 11.737 -13.561 1.00 64.06 87 ALA A CA 1
ATOM 655 C C . ALA A 1 87 ? 0.028 12.272 -12.295 1.00 64.06 87 ALA A C 1
ATOM 657 O O . ALA A 1 87 ? -0.750 11.557 -11.665 1.00 64.06 87 ALA A O 1
ATOM 658 N N . ALA A 1 88 ? 0.236 13.547 -11.945 1.00 66.38 88 ALA A N 1
ATOM 659 C CA . ALA A 1 88 ? -0.474 14.177 -10.833 1.00 66.38 88 ALA A CA 1
ATOM 660 C C . ALA A 1 88 ? -1.988 14.263 -11.087 1.00 66.38 88 ALA A C 1
ATOM 662 O O . ALA A 1 88 ? -2.783 14.154 -10.156 1.00 66.38 88 ALA A O 1
ATOM 663 N N . THR A 1 89 ? -2.406 14.443 -12.341 1.00 74.44 89 THR A N 1
ATOM 664 C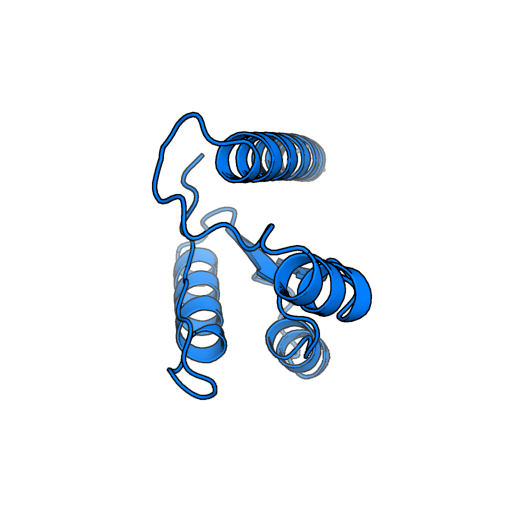 CA . THR A 1 89 ? -3.824 14.432 -12.733 1.00 74.44 89 THR A CA 1
ATOM 665 C C . THR A 1 89 ? -4.438 13.040 -12.575 1.00 74.44 89 THR A C 1
ATOM 667 O O . THR A 1 89 ? -5.499 12.910 -11.968 1.00 74.44 89 THR A O 1
ATOM 670 N N . GLU A 1 90 ? -3.750 11.995 -13.038 1.00 69.81 90 GLU A N 1
ATOM 671 C CA . GLU A 1 90 ? -4.176 10.598 -12.877 1.00 69.81 90 GLU A CA 1
ATOM 672 C C . GLU A 1 90 ? -4.252 10.195 -11.393 1.00 69.81 90 GLU A C 1
ATOM 674 O O . GLU A 1 90 ? -5.253 9.622 -10.961 1.00 69.81 90 GLU A O 1
ATOM 679 N N . LEU A 1 91 ? -3.263 10.583 -10.576 1.00 70.88 91 LEU A N 1
ATOM 680 C CA . LEU A 1 91 ? -3.282 10.364 -9.124 1.00 70.88 91 LEU A CA 1
ATOM 681 C C . LEU A 1 91 ? -4.443 11.088 -8.430 1.00 70.88 91 LEU A C 1
ATOM 683 O O . LEU A 1 91 ? -5.067 10.513 -7.540 1.00 70.88 91 LEU A O 1
ATOM 687 N N . ARG A 1 92 ? -4.771 12.325 -8.829 1.00 74.75 92 ARG A N 1
ATOM 688 C CA . ARG A 1 92 ? -5.941 13.046 -8.292 1.00 74.75 92 ARG A CA 1
ATOM 689 C C . ARG A 1 92 ? -7.252 12.365 -8.661 1.00 74.75 92 ARG A C 1
ATOM 691 O O . ARG A 1 92 ? -8.131 12.268 -7.809 1.00 74.75 92 ARG A O 1
ATOM 698 N N . ALA A 1 93 ? -7.382 11.891 -9.898 1.00 73.75 93 ALA A N 1
ATOM 699 C CA . ALA A 1 93 ? -8.565 11.162 -10.342 1.00 73.75 93 ALA A CA 1
ATOM 700 C C . ALA A 1 93 ? -8.740 9.851 -9.557 1.00 73.75 93 ALA A C 1
ATOM 702 O O . ALA A 1 93 ? -9.840 9.559 -9.083 1.00 73.75 93 ALA A O 1
ATOM 703 N N . LEU A 1 94 ? -7.648 9.108 -9.337 1.00 69.56 94 LEU A N 1
ATOM 704 C CA . LEU A 1 94 ? -7.646 7.920 -8.482 1.00 69.56 94 LEU A CA 1
ATOM 705 C C . LEU A 1 94 ? -8.051 8.267 -7.044 1.00 69.56 94 LEU A C 1
ATOM 707 O O . LEU A 1 94 ? -8.934 7.621 -6.486 1.00 69.56 94 LEU A O 1
ATOM 711 N N . ALA A 1 95 ? -7.452 9.311 -6.463 1.00 69.62 95 ALA A N 1
ATOM 712 C CA . ALA A 1 95 ? -7.771 9.756 -5.112 1.00 69.62 95 ALA A CA 1
ATOM 713 C C . ALA A 1 95 ? -9.260 10.104 -4.970 1.00 69.62 95 ALA A C 1
ATOM 715 O O . ALA A 1 95 ? -9.894 9.628 -4.034 1.00 69.62 95 ALA A O 1
ATOM 716 N N . ALA A 1 96 ? -9.833 10.849 -5.922 1.00 74.44 96 ALA A N 1
ATOM 717 C CA . ALA A 1 96 ? -11.253 11.196 -5.934 1.00 74.44 96 ALA A CA 1
ATOM 718 C C . ALA A 1 96 ? -12.163 9.956 -6.017 1.00 74.44 96 ALA A C 1
ATOM 720 O O . ALA A 1 96 ? -13.161 9.872 -5.299 1.00 74.44 96 ALA A O 1
ATOM 721 N N . SER A 1 97 ? -11.803 8.961 -6.837 1.00 71.06 97 SER A N 1
ATOM 722 C CA . SER A 1 97 ? -12.542 7.694 -6.922 1.00 71.06 97 SER A CA 1
ATOM 723 C C . SER A 1 97 ? -12.504 6.907 -5.608 1.00 71.06 97 SER A C 1
ATOM 725 O O . SER A 1 97 ? -13.528 6.365 -5.186 1.00 71.06 97 SER A O 1
ATOM 727 N N . VAL A 1 98 ? -11.349 6.869 -4.937 1.00 69.19 98 VAL A N 1
ATOM 728 C CA . VAL A 1 98 ? -11.206 6.223 -3.626 1.00 69.19 98 VAL A CA 1
ATOM 729 C C . VAL A 1 98 ? -12.016 6.968 -2.563 1.00 69.19 98 VAL A C 1
ATOM 731 O O . VAL A 1 98 ? -12.708 6.317 -1.784 1.00 69.19 98 VAL A O 1
ATOM 734 N N . THR A 1 99 ? -12.015 8.309 -2.559 1.00 71.88 99 THR A N 1
ATOM 735 C CA . THR A 1 99 ? -12.857 9.106 -1.644 1.00 71.88 99 THR A CA 1
ATOM 736 C C . THR A 1 99 ? -14.325 8.755 -1.801 1.00 71.88 99 THR A C 1
ATOM 738 O O . THR A 1 99 ? -14.996 8.503 -0.808 1.00 71.88 99 THR A O 1
ATOM 741 N N . HIS A 1 100 ? -14.802 8.706 -3.045 1.00 72.94 100 HIS A N 1
ATOM 742 C CA . HIS A 1 100 ? -16.193 8.399 -3.351 1.00 72.94 100 HIS A CA 1
ATOM 743 C C . HIS A 1 100 ? -16.591 7.000 -2.856 1.00 72.94 100 HIS A C 1
ATOM 745 O O . HIS A 1 100 ? -17.680 6.811 -2.320 1.00 72.94 100 HIS A O 1
ATOM 751 N N . LYS A 1 101 ? -15.703 6.005 -3.000 1.00 68.12 101 LYS A N 1
ATOM 752 C CA . LYS A 1 101 ? -15.924 4.656 -2.454 1.00 68.12 101 LYS A CA 1
ATOM 753 C C . LYS A 1 101 ? -15.934 4.644 -0.924 1.00 68.12 101 LYS A C 1
ATOM 755 O O . LYS A 1 101 ? -16.757 3.954 -0.334 1.00 68.12 101 LYS A O 1
ATOM 760 N N . LEU A 1 102 ? -15.054 5.407 -0.281 1.00 64.69 102 LEU A N 1
ATOM 761 C CA . LEU A 1 102 ? -15.006 5.488 1.179 1.00 64.69 102 LEU A CA 1
ATOM 762 C C . LEU A 1 102 ? -16.238 6.170 1.774 1.00 64.69 102 LEU A C 1
ATOM 764 O O . LEU A 1 102 ? -16.750 5.691 2.780 1.00 64.69 102 LEU A O 1
ATOM 768 N N . SER A 1 103 ? -16.754 7.231 1.149 1.00 70.06 103 SER A N 1
ATOM 769 C CA . SER A 1 103 ? -18.006 7.856 1.593 1.00 70.06 103 SER A CA 1
ATOM 770 C C . SER A 1 103 ? -19.194 6.902 1.482 1.00 70.06 103 SER A C 1
ATOM 772 O O . SER A 1 103 ? -20.019 6.873 2.383 1.00 70.06 103 SER A O 1
ATOM 774 N N . SER A 1 104 ? -19.244 6.058 0.443 1.00 62.59 104 SER A N 1
ATOM 775 C CA . SER A 1 104 ? -20.312 5.056 0.297 1.00 62.59 104 SER A CA 1
ATOM 776 C C . SER A 1 104 ? -20.226 3.878 1.276 1.00 62.59 104 SER A C 1
ATOM 778 O O . SER A 1 104 ? -21.181 3.120 1.387 1.00 62.59 104 SER A O 1
ATOM 780 N N . LEU A 1 105 ? -19.095 3.699 1.967 1.00 58.34 105 LEU A N 1
ATOM 781 C CA . LEU A 1 105 ? -18.914 2.650 2.979 1.00 58.34 105 LEU A CA 1
ATOM 782 C C . LEU A 1 105 ? -19.301 3.113 4.394 1.00 58.34 105 LEU A C 1
ATOM 78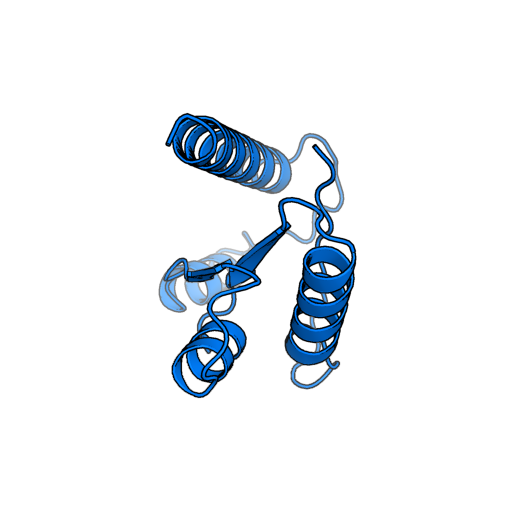4 O O . LEU A 1 105 ? -19.457 2.273 5.268 1.00 58.34 105 LEU A O 1
ATOM 788 N N . GLY A 1 106 ? -19.436 4.424 4.628 1.00 49.34 106 GLY A N 1
ATOM 789 C CA . GLY A 1 106 ? -19.803 4.997 5.931 1.00 49.34 106 GLY A CA 1
ATOM 790 C C . GLY A 1 106 ? -21.307 5.185 6.156 1.00 49.34 106 GLY A C 1
ATOM 791 O O . GLY A 1 106 ? -21.689 5.675 7.213 1.00 49.34 106 GLY A O 1
ATOM 792 N N . GLU A 1 107 ? -22.147 4.834 5.177 1.00 46.12 107 GLU A N 1
ATOM 793 C CA . GLU A 1 107 ? -23.617 4.872 5.284 1.00 46.12 107 GLU A CA 1
ATOM 794 C C . GLU A 1 107 ? -24.241 3.496 5.613 1.00 46.12 107 GLU A C 1
ATOM 796 O O . GLU A 1 107 ? -25.451 3.322 5.472 1.00 46.12 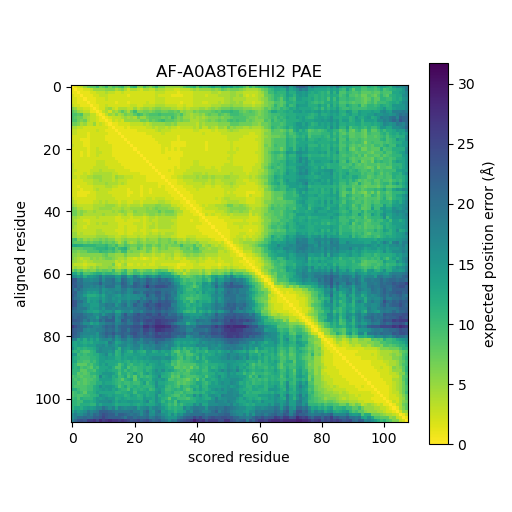107 GLU A O 1
ATOM 801 N N . GLN A 1 108 ? -23.438 2.520 6.055 1.00 37.62 108 GLN A N 1
ATOM 802 C CA . GLN A 1 108 ? -23.909 1.226 6.573 1.00 37.62 108 GLN A CA 1
ATOM 803 C C . GLN A 1 108 ? -23.635 1.078 8.066 1.00 37.62 108 GLN A C 1
ATOM 805 O O . GLN A 1 108 ? -22.521 1.450 8.498 1.00 37.62 108 GLN A O 1
#

Radius of gyration: 14.9 Å; Cα contacts (8 Å, |Δi|>4): 78; chains: 1; bounding box: 39×33×40 Å

Secondary structure (DSSP, 8-state):
--------SSTTSSHHHHHHHHHHHHHHTT---EEEE--TT-HHHHHHHT-S---SEEEE----HHHHHHHHHTT-------TTSHHHHHHHHHHHHHHHHHHHHTT-

Foldseek 3Di:
DDDDQQDDPDDPPCSLVVLLVVQVVCVVVVHQGEAEALDCVCVNVVVCVPDPDPPPHYHYDNNDPCVVVVCVVVVNPPPDPDCPDPVVVVVVVVVVVVVVVSVVVVVD

Nearest PDB structures (foldseek):
  2vy9-assembly2_B  TM=4.231E-01  e=2.513E+00  Neomoorella thermoacetica
  3zxn-assembly1_A  TM=3.913E-01  e=2.683E+00  Moorella thermoacetica ATCC 39073

Mean predicted aligned error: 9.88 Å

Sequence (108 aa):
MNVISIISQKGGAGKTTLAVHLATYFAQLQLNTVLVDLDPQASASEWSDRRAADTPVVISTHAQRTIFARSLLYGKTAMEAEPKSKAATELRALAASVTHKLSSLGEQ

Solvent-accessible surface area (backbone atoms only — not comparable to full-atom values): 6693 Å² total; per-residue (Å²): 139,88,85,86,82,79,81,74,94,56,85,90,72,48,51,59,61,53,52,52,51,52,32,41,53,40,31,75,70,71,41,97,40,73,42,75,31,66,49,70,78,38,64,56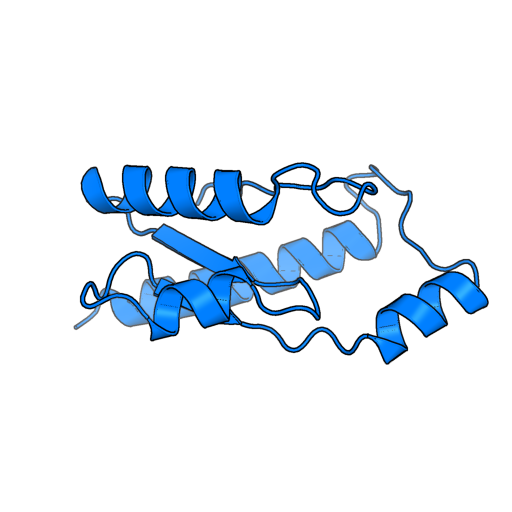,44,58,53,53,74,75,48,94,63,76,69,38,43,71,45,70,47,86,44,52,60,64,60,55,54,49,23,54,75,68,70,58,58,81,82,68,88,44,82,83,37,72,66,43,50,52,52,49,52,52,49,52,54,53,49,56,53,53,59,68,60,70,79,112